Protein AF-A0A399YH85-F1 (afdb_monomer_lite)

Secondary structure (DSSP, 8-state):
------PPPP-------------B-HHHHHHHHHHHHH-HHHHHHHHTT-SS--TTS--HHHHHHHHHHHHHHTTSS-TT-TTHHHHHHHHHHHHHTTBS--HHHHHHHHHHHT--HHHHHHHHHHHHHHHTT-

Radius of gyration: 18.56 Å; chains: 1; bounding box: 54×52×32 Å

Structure (mmCIF, N/CA/C/O backbone):
data_AF-A0A399YH85-F1
#
_entry.id   AF-A0A399YH85-F1
#
loop_
_atom_site.group_PDB
_atom_site.id
_atom_site.type_symbol
_atom_site.label_atom_id
_atom_site.label_alt_id
_atom_site.label_comp_id
_atom_site.label_asym_id
_atom_site.label_entity_id
_atom_site.label_seq_id
_atom_site.pdbx_PDB_ins_code
_atom_site.Cartn_x
_atom_site.Cartn_y
_atom_site.Cartn_z
_atom_site.occupancy
_atom_site.B_iso_or_equiv
_atom_site.auth_seq_id
_atom_site.auth_comp_id
_atom_site.auth_asym_id
_atom_site.auth_atom_id
_atom_site.pdbx_PDB_model_num
ATOM 1 N N . MET A 1 1 ? -38.725 -38.797 -16.449 1.00 38.12 1 MET A N 1
ATOM 2 C CA . MET A 1 1 ? -37.432 -38.863 -17.155 1.00 38.12 1 MET A CA 1
ATOM 3 C C . MET A 1 1 ? -36.942 -37.430 -17.305 1.00 38.12 1 MET A C 1
ATOM 5 O O . MET A 1 1 ? -37.599 -36.655 -17.979 1.00 38.12 1 MET A O 1
ATOM 9 N N . THR A 1 2 ? -35.892 -37.110 -16.546 1.00 42.31 2 THR A N 1
ATOM 10 C CA . THR A 1 2 ? -35.018 -35.919 -16.577 1.00 42.31 2 THR A CA 1
ATOM 11 C C . THR A 1 2 ? -35.634 -34.532 -16.341 1.00 42.31 2 THR A C 1
ATOM 13 O O . THR A 1 2 ? -36.168 -33.879 -17.229 1.00 42.31 2 THR A O 1
ATOM 16 N N . VAL A 1 3 ? -35.460 -34.095 -15.092 1.00 42.84 3 VAL A N 1
ATOM 17 C CA . VAL A 1 3 ? -35.432 -32.710 -14.611 1.00 42.84 3 VAL A CA 1
ATOM 18 C C . VAL A 1 3 ? -34.418 -31.869 -15.399 1.00 42.84 3 VAL A C 1
ATOM 20 O O . VAL A 1 3 ? -33.305 -32.331 -15.640 1.00 42.84 3 VAL A O 1
ATOM 23 N N . ILE A 1 4 ? -34.780 -30.638 -15.772 1.00 51.91 4 ILE A N 1
ATOM 24 C CA . ILE A 1 4 ? -33.819 -29.631 -16.239 1.00 51.91 4 ILE A CA 1
ATOM 25 C C . ILE A 1 4 ? -33.890 -28.454 -15.275 1.00 51.91 4 ILE A C 1
ATOM 27 O O . ILE A 1 4 ? -34.893 -27.748 -15.181 1.00 51.91 4 ILE A O 1
ATOM 31 N N . ASP A 1 5 ? -32.805 -28.347 -14.527 1.00 41.41 5 ASP A N 1
ATOM 32 C CA . ASP A 1 5 ? -32.418 -27.280 -13.626 1.00 41.41 5 ASP A CA 1
ATOM 33 C C . ASP A 1 5 ? -32.323 -25.960 -14.411 1.00 41.41 5 ASP A C 1
ATOM 35 O O . ASP A 1 5 ? -31.541 -25.841 -15.357 1.00 41.41 5 ASP A O 1
ATOM 39 N N . ALA A 1 6 ? -33.166 -24.988 -14.066 1.00 41.09 6 ALA A N 1
ATOM 40 C CA . ALA A 1 6 ? -33.060 -23.619 -14.553 1.00 41.09 6 ALA A CA 1
ATOM 41 C C 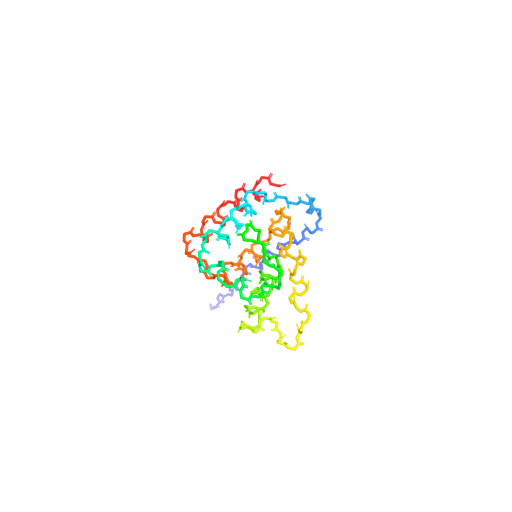. ALA A 1 6 ? -32.501 -22.765 -13.414 1.00 41.09 6 ALA A C 1
ATOM 43 O O . ALA A 1 6 ? -33.239 -22.204 -12.602 1.00 41.09 6 ALA A O 1
ATOM 44 N N . ALA A 1 7 ? -31.173 -22.714 -13.360 1.00 40.53 7 ALA A N 1
ATOM 45 C CA . ALA A 1 7 ? -30.408 -21.836 -12.494 1.00 40.53 7 ALA A CA 1
ATOM 46 C C . ALA A 1 7 ? -30.836 -20.363 -12.679 1.00 40.53 7 ALA A C 1
ATOM 48 O O . ALA A 1 7 ? -30.987 -19.903 -13.818 1.00 40.53 7 ALA A O 1
ATOM 49 N N . PRO A 1 8 ? -30.999 -19.584 -11.595 1.00 43.78 8 PRO A N 1
ATOM 50 C CA . PRO A 1 8 ? -31.271 -18.162 -11.709 1.00 43.78 8 PRO A CA 1
ATOM 51 C C . PRO A 1 8 ? -30.019 -17.428 -12.202 1.00 43.78 8 PRO A C 1
ATOM 53 O O . PRO A 1 8 ? -28.946 -17.497 -11.599 1.00 43.78 8 PRO A O 1
ATOM 56 N N . ALA A 1 9 ? -30.180 -16.711 -13.315 1.00 45.06 9 ALA A N 1
ATOM 57 C CA . ALA A 1 9 ? -29.194 -15.791 -13.854 1.00 45.06 9 ALA A CA 1
ATOM 58 C C . ALA A 1 9 ? -28.776 -14.779 -12.779 1.00 45.06 9 ALA A C 1
ATOM 60 O O . ALA A 1 9 ? -29.613 -14.128 -12.150 1.00 45.06 9 ALA A O 1
ATOM 61 N N . GLY A 1 10 ? -27.462 -14.679 -12.581 1.00 36.97 10 GLY A N 1
ATOM 62 C CA . GLY A 1 10 ? -26.841 -13.791 -11.617 1.00 36.97 10 GLY A CA 1
ATOM 63 C C . GLY A 1 10 ? -27.323 -12.357 -11.780 1.00 36.97 10 GLY A C 1
ATOM 64 O O . GLY A 1 10 ? -27.361 -11.794 -12.877 1.00 36.97 10 GLY A O 1
ATOM 65 N N . THR A 1 11 ? -27.662 -11.759 -10.647 1.00 39.84 11 THR A N 1
ATOM 66 C CA . THR A 1 11 ? -27.839 -10.324 -10.498 1.00 39.84 11 THR A CA 1
ATOM 67 C C . THR A 1 11 ? -26.579 -9.622 -10.991 1.00 39.84 11 THR A C 1
ATOM 69 O O . THR A 1 11 ? -25.558 -9.582 -10.304 1.00 39.84 11 THR A O 1
ATOM 72 N N . SER A 1 12 ? -26.649 -9.058 -12.194 1.00 35.66 12 SER A N 1
ATOM 73 C CA . SER A 1 12 ? -25.743 -7.998 -12.606 1.00 35.66 12 SER A CA 1
ATOM 74 C C . SER A 1 12 ? -26.016 -6.800 -11.706 1.00 35.66 12 SER A C 1
ATOM 76 O O . SER A 1 12 ? -26.918 -6.000 -11.961 1.00 35.66 12 SER A O 1
ATOM 78 N N . THR A 1 13 ? -25.259 -6.715 -10.611 1.00 44.03 13 THR A N 1
ATOM 79 C CA . THR A 1 13 ? -25.120 -5.501 -9.812 1.00 44.03 13 THR A CA 1
ATOM 80 C C . THR A 1 13 ? -24.633 -4.415 -10.753 1.00 44.03 13 THR A C 1
ATOM 82 O O . THR A 1 13 ? -23.467 -4.342 -11.138 1.00 44.03 13 THR A O 1
ATOM 85 N N . THR A 1 14 ? -25.597 -3.624 -11.199 1.00 48.81 14 THR A N 1
ATOM 86 C CA . THR A 1 14 ? -25.407 -2.508 -12.103 1.00 48.81 14 THR A CA 1
ATOM 87 C C . THR A 1 14 ? -24.496 -1.508 -11.410 1.00 48.81 14 THR A C 1
ATOM 89 O O . THR A 1 14 ? -24.803 -1.002 -10.330 1.00 48.81 14 THR A O 1
ATOM 92 N N . MET A 1 15 ? -23.351 -1.255 -12.039 1.00 44.19 15 MET A N 1
ATOM 93 C CA . MET A 1 15 ? -22.453 -0.159 -11.718 1.00 44.19 15 MET A CA 1
ATOM 94 C C . MET A 1 15 ? -23.215 1.167 -11.802 1.00 44.19 15 MET A C 1
ATOM 96 O O . MET A 1 15 ? -23.325 1.760 -12.873 1.00 44.19 15 MET A O 1
ATOM 100 N N . SER A 1 16 ? -23.680 1.681 -10.667 1.00 43.50 16 SER A N 1
ATOM 101 C CA . SER A 1 16 ? -23.972 3.106 -10.522 1.00 43.50 16 SER A CA 1
ATOM 102 C C . SER A 1 16 ? -22.677 3.825 -10.160 1.00 43.50 16 SER A C 1
ATOM 104 O O . SER A 1 16 ? -22.419 4.180 -9.014 1.00 43.50 16 SER A O 1
ATOM 106 N N . ALA A 1 17 ? -21.848 4.041 -11.185 1.00 53.94 17 ALA A N 1
ATOM 107 C CA . ALA A 1 17 ? -20.684 4.926 -11.189 1.00 53.94 17 ALA A CA 1
ATOM 108 C C . ALA A 1 17 ? -21.115 6.409 -11.191 1.00 53.94 17 ALA A C 1
ATOM 110 O O . ALA A 1 17 ? -20.671 7.219 -12.003 1.00 53.94 17 ALA A O 1
ATOM 111 N N . GLY A 1 18 ? -22.028 6.757 -10.286 1.00 41.28 18 GLY A N 1
ATOM 112 C CA . GLY A 1 18 ? -22.578 8.089 -10.120 1.00 41.28 18 GLY A CA 1
ATOM 113 C C . GLY A 1 18 ? -22.130 8.671 -8.791 1.00 41.28 18 GLY A C 1
ATOM 114 O O . GLY A 1 18 ? -22.834 8.530 -7.802 1.00 41.28 18 GLY A O 1
ATOM 115 N N . ARG A 1 19 ? -21.001 9.393 -8.811 1.00 49.84 19 ARG A N 1
ATOM 116 C CA . ARG A 1 19 ? -20.588 10.353 -7.770 1.00 49.84 19 ARG A CA 1
ATOM 117 C C . ARG A 1 19 ? -20.006 9.740 -6.474 1.00 49.84 19 ARG A C 1
ATOM 119 O O . ARG A 1 19 ? -20.515 10.005 -5.394 1.00 49.84 19 ARG A O 1
ATOM 126 N N . GLN A 1 20 ? -18.850 9.063 -6.565 1.00 48.28 20 GLN A N 1
ATOM 127 C CA . GLN A 1 20 ? -17.878 9.017 -5.452 1.00 48.28 20 GLN A CA 1
ATOM 128 C C . GLN A 1 20 ? -17.413 10.457 -5.180 1.00 48.28 20 GLN A C 1
ATOM 130 O O . GLN A 1 20 ? -16.423 10.931 -5.746 1.00 48.28 20 GLN A O 1
ATOM 135 N N . ALA A 1 21 ? -18.183 11.216 -4.407 1.00 46.09 21 ALA A N 1
ATOM 136 C CA . ALA A 1 21 ? -17.820 12.555 -3.980 1.00 46.09 21 ALA A CA 1
ATOM 137 C C . ALA A 1 21 ? -16.665 12.436 -2.980 1.00 46.09 21 ALA A C 1
ATOM 139 O O . ALA A 1 21 ? -16.884 12.402 -1.782 1.00 46.09 21 ALA A O 1
ATOM 140 N N . ALA A 1 22 ? -15.442 12.316 -3.505 1.00 60.47 22 ALA A N 1
ATOM 141 C CA . ALA A 1 22 ? -14.187 12.277 -2.764 1.00 60.47 22 ALA A CA 1
ATOM 142 C C . ALA A 1 22 ? -14.281 11.482 -1.451 1.00 60.47 22 ALA A C 1
ATOM 144 O O . ALA A 1 22 ? -14.082 12.060 -0.390 1.00 60.47 22 ALA A O 1
ATOM 145 N N . GLU A 1 23 ? -14.583 10.181 -1.517 1.00 69.19 23 GLU A N 1
ATOM 146 C CA . GLU A 1 23 ? -14.536 9.314 -0.334 1.00 69.19 23 GLU A CA 1
ATOM 147 C C . GLU A 1 23 ? -13.161 9.471 0.330 1.00 69.19 23 GLU A C 1
ATOM 149 O O . GLU A 1 23 ? -12.110 9.214 -0.285 1.00 69.19 23 GLU A O 1
ATOM 154 N N . VAL A 1 24 ? -13.182 10.015 1.552 1.00 88.62 24 VAL A N 1
ATOM 155 C CA . VAL A 1 24 ? -11.985 10.291 2.340 1.00 88.62 24 VAL A CA 1
ATOM 156 C C . VAL A 1 24 ? -11.882 9.262 3.457 1.00 88.62 24 VAL A C 1
ATOM 158 O O . VAL A 1 24 ? -12.796 9.108 4.258 1.00 88.62 24 VAL A O 1
ATOM 161 N N . TYR A 1 25 ? -10.723 8.623 3.543 1.00 93.62 25 TYR A N 1
ATOM 162 C CA . TYR A 1 25 ? -10.368 7.574 4.492 1.00 93.62 25 TYR A CA 1
ATOM 163 C C . TYR A 1 25 ? -9.178 8.021 5.358 1.00 93.62 25 TYR A C 1
ATOM 165 O O . TYR A 1 25 ? -8.057 7.510 5.210 1.00 93.62 25 TYR A O 1
ATOM 173 N N . PRO A 1 26 ? -9.337 9.073 6.184 1.00 94.50 26 PRO A N 1
ATOM 174 C CA . PRO A 1 26 ? -8.226 9.644 6.934 1.00 94.50 26 PRO A CA 1
ATOM 175 C C . PRO A 1 26 ? -7.639 8.660 7.954 1.00 94.50 26 PRO A C 1
ATOM 177 O O . PRO A 1 26 ? -6.422 8.674 8.158 1.00 94.50 26 PRO A O 1
ATOM 180 N N . ARG A 1 27 ? -8.453 7.792 8.577 1.00 96.38 27 ARG A N 1
ATOM 181 C CA . ARG A 1 27 ? -7.955 6.814 9.558 1.00 96.38 27 ARG A CA 1
ATOM 182 C C . ARG A 1 27 ? -7.229 5.670 8.868 1.00 96.38 27 ARG A C 1
ATOM 184 O O . ARG A 1 27 ? -6.137 5.316 9.313 1.00 96.38 27 ARG A O 1
ATOM 191 N N . THR A 1 28 ? -7.762 5.151 7.761 1.00 96.81 28 THR A N 1
ATOM 192 C CA . THR A 1 28 ? -7.072 4.126 6.962 1.00 96.81 28 THR A CA 1
ATOM 193 C C . THR A 1 28 ? -5.726 4.641 6.459 1.00 96.81 28 THR A C 1
ATOM 195 O O . THR A 1 28 ? -4.715 3.953 6.588 1.00 96.81 28 THR A O 1
ATOM 198 N N . ALA A 1 29 ? -5.670 5.873 5.946 1.00 95.62 29 ALA A N 1
ATOM 199 C CA . ALA A 1 29 ? -4.417 6.464 5.484 1.00 95.62 29 ALA A CA 1
ATOM 200 C C . ALA A 1 29 ? -3.406 6.689 6.611 1.00 95.62 29 ALA A C 1
ATOM 202 O O . ALA A 1 29 ? -2.217 6.425 6.422 1.00 95.62 29 ALA A O 1
ATOM 203 N N . ALA A 1 30 ? -3.850 7.163 7.778 1.00 96.19 30 ALA A N 1
ATOM 204 C CA . ALA A 1 30 ? -2.977 7.339 8.934 1.00 96.19 30 ALA A CA 1
ATOM 205 C C . ALA A 1 30 ? -2.369 6.002 9.384 1.00 96.19 30 ALA A C 1
ATOM 207 O O . ALA A 1 30 ? -1.151 5.923 9.550 1.00 96.19 30 ALA A O 1
ATOM 208 N N . LEU A 1 31 ? -3.189 4.952 9.488 1.00 97.25 31 LEU A N 1
ATOM 209 C CA . LEU A 1 31 ? -2.739 3.611 9.859 1.00 97.25 31 LEU A CA 1
ATOM 210 C C . LEU A 1 31 ? -1.774 3.024 8.819 1.00 97.25 31 LEU A C 1
ATOM 212 O O . LEU A 1 31 ? -0.712 2.523 9.180 1.00 97.25 31 LEU A O 1
ATOM 216 N N . LEU A 1 32 ? -2.088 3.142 7.525 1.00 96.56 32 LEU A N 1
ATOM 217 C CA . LEU A 1 32 ? -1.193 2.687 6.459 1.00 96.56 32 LEU A CA 1
ATOM 218 C C . LEU A 1 32 ? 0.170 3.389 6.545 1.00 96.56 32 LEU A C 1
ATOM 220 O O . LEU A 1 32 ? 1.216 2.749 6.460 1.00 96.56 32 LEU A O 1
ATOM 224 N N . ARG A 1 33 ? 0.185 4.709 6.760 1.00 95.50 33 ARG A N 1
ATOM 225 C CA . ARG A 1 33 ? 1.435 5.466 6.936 1.00 95.50 33 ARG A CA 1
ATOM 226 C C . ARG A 1 33 ? 2.208 5.031 8.175 1.00 95.50 33 ARG A C 1
ATOM 228 O O . ARG A 1 33 ? 3.433 4.967 8.109 1.00 95.50 33 ARG A O 1
ATOM 235 N N . GLU A 1 34 ? 1.515 4.791 9.284 1.00 95.75 34 GLU A N 1
ATOM 236 C CA . GLU A 1 34 ? 2.111 4.322 10.535 1.00 95.75 34 GLU A CA 1
ATOM 237 C C . GLU A 1 34 ? 2.830 2.990 10.317 1.00 95.75 34 GLU A C 1
ATOM 239 O O . GLU A 1 34 ? 4.025 2.906 10.593 1.00 95.75 34 GLU A O 1
ATOM 244 N N . ILE A 1 35 ? 2.149 2.004 9.724 1.00 96.44 35 ILE A N 1
ATOM 245 C CA . ILE A 1 35 ? 2.720 0.688 9.406 1.00 96.44 35 ILE A CA 1
ATOM 246 C C . ILE A 1 35 ? 3.970 0.845 8.530 1.00 96.44 35 ILE A C 1
ATOM 248 O O . ILE A 1 35 ? 5.048 0.376 8.894 1.00 96.44 35 ILE A O 1
ATOM 252 N N . LEU A 1 36 ? 3.871 1.593 7.423 1.00 95.25 36 LEU A N 1
ATOM 253 C CA . LEU A 1 36 ? 4.988 1.779 6.488 1.00 95.25 36 LEU A CA 1
ATOM 254 C C . LEU A 1 36 ? 6.197 2.515 7.095 1.00 95.25 36 LEU A C 1
ATOM 256 O O . LEU A 1 36 ? 7.305 2.419 6.556 1.00 95.25 36 LEU A O 1
ATOM 260 N N . LEU A 1 37 ? 6.005 3.284 8.170 1.00 93.50 37 LEU A N 1
ATOM 261 C CA . LEU A 1 37 ? 7.065 4.038 8.845 1.00 93.50 37 LEU A CA 1
ATOM 262 C C . LEU A 1 37 ? 7.667 3.301 10.047 1.00 93.50 37 LEU A C 1
ATOM 264 O O . LEU A 1 37 ? 8.885 3.381 10.237 1.00 93.50 37 LEU A O 1
ATOM 268 N N . GLN A 1 38 ? 6.835 2.654 10.863 1.00 93.19 38 GLN A N 1
ATOM 269 C CA . GLN A 1 38 ? 7.232 2.052 12.140 1.00 93.19 38 GLN A CA 1
ATOM 270 C C . GLN A 1 38 ? 7.705 0.607 11.979 1.00 93.19 38 GLN A C 1
ATOM 272 O O . GLN A 1 38 ? 8.626 0.189 12.680 1.00 93.19 38 GLN A O 1
ATOM 277 N N . ASP A 1 39 ? 7.146 -0.142 11.025 1.00 94.50 39 ASP A N 1
ATOM 278 C CA . ASP A 1 39 ? 7.642 -1.478 10.718 1.00 94.50 39 ASP A CA 1
ATOM 279 C C . ASP A 1 39 ? 8.973 -1.379 9.956 1.00 94.50 39 ASP A C 1
ATOM 281 O O . ASP A 1 39 ? 9.051 -0.884 8.826 1.00 94.50 39 ASP A O 1
ATOM 285 N N . LEU A 1 40 ? 10.053 -1.864 10.578 1.00 92.69 40 LEU A N 1
ATOM 286 C CA . LEU A 1 40 ? 11.394 -1.826 9.995 1.00 92.69 40 LEU A CA 1
ATOM 287 C C . LEU A 1 40 ? 11.495 -2.608 8.678 1.00 92.69 40 LEU A C 1
ATOM 289 O O . LEU A 1 40 ? 12.311 -2.235 7.831 1.00 92.69 40 LEU A O 1
ATOM 293 N N . ARG A 1 41 ? 10.697 -3.665 8.479 1.00 94.69 41 ARG A N 1
ATOM 294 C CA . ARG A 1 41 ? 10.677 -4.455 7.236 1.00 94.69 41 ARG A CA 1
ATOM 295 C C . ARG A 1 41 ? 10.100 -3.610 6.109 1.00 94.69 41 ARG A C 1
ATOM 297 O O . ARG A 1 41 ? 10.774 -3.408 5.094 1.00 94.69 41 ARG A O 1
ATOM 304 N N . CYS A 1 42 ? 8.932 -3.014 6.349 1.00 94.25 42 CYS A N 1
ATOM 305 C CA . CYS A 1 42 ? 8.290 -2.095 5.413 1.00 94.25 42 CYS A CA 1
ATOM 306 C C . CYS A 1 42 ? 9.203 -0.913 5.087 1.00 94.25 42 CYS A C 1
ATOM 308 O O . CYS A 1 42 ? 9.445 -0.593 3.919 1.00 94.25 42 CYS A O 1
ATOM 310 N N . ARG A 1 43 ? 9.785 -0.312 6.132 1.00 93.06 43 ARG A N 1
ATOM 311 C CA . ARG A 1 43 ? 10.704 0.816 6.015 1.00 93.06 43 ARG A CA 1
ATOM 312 C C . ARG A 1 43 ? 11.907 0.493 5.144 1.00 93.06 43 ARG A C 1
ATOM 314 O O . ARG A 1 43 ? 12.239 1.267 4.251 1.00 93.06 43 ARG A O 1
ATOM 321 N N . ARG A 1 44 ? 12.555 -0.651 5.371 1.00 92.81 44 ARG A N 1
ATOM 322 C CA . ARG A 1 44 ? 13.717 -1.083 4.580 1.00 92.81 44 ARG A CA 1
ATOM 323 C C . ARG A 1 44 ? 13.369 -1.288 3.107 1.00 92.81 44 ARG A C 1
ATOM 325 O O . ARG A 1 44 ? 14.206 -0.943 2.276 1.00 92.81 44 ARG A O 1
ATOM 332 N N . ARG A 1 45 ? 12.178 -1.805 2.777 1.00 94.50 45 ARG A N 1
ATOM 333 C CA . ARG A 1 45 ? 11.746 -2.016 1.382 1.00 94.50 45 ARG A CA 1
ATOM 334 C C . ARG A 1 45 ? 11.710 -0.706 0.603 1.00 94.50 45 ARG A C 1
ATOM 336 O O . ARG A 1 45 ? 12.456 -0.550 -0.359 1.00 94.50 45 ARG A O 1
ATOM 343 N N . TRP A 1 46 ? 10.921 0.275 1.043 1.00 94.12 46 TRP A N 1
ATOM 344 C CA . TRP A 1 46 ? 10.797 1.526 0.285 1.00 94.12 46 TRP A CA 1
ATOM 345 C C . TRP A 1 46 ? 12.051 2.405 0.367 1.00 94.12 46 TRP A C 1
ATOM 347 O O . TRP A 1 46 ? 12.321 3.170 -0.562 1.00 94.12 46 TRP A O 1
ATOM 357 N N . LEU A 1 47 ? 12.847 2.296 1.439 1.00 92.94 47 LEU A N 1
ATOM 358 C CA . LEU A 1 47 ? 14.073 3.082 1.599 1.00 92.94 47 LEU A CA 1
ATOM 359 C C . LEU A 1 47 ? 15.127 2.736 0.538 1.00 92.94 47 LEU A C 1
ATOM 361 O O . LEU A 1 47 ? 15.809 3.639 0.060 1.00 92.94 47 LEU A O 1
ATOM 365 N N . ARG A 1 48 ? 15.209 1.468 0.106 1.00 92.06 48 ARG A N 1
ATOM 366 C CA . ARG A 1 48 ? 16.114 1.015 -0.974 1.00 92.06 48 ARG A CA 1
ATOM 367 C C . ARG A 1 48 ? 15.865 1.722 -2.309 1.00 92.06 48 ARG A C 1
ATOM 369 O O . ARG A 1 48 ? 16.770 1.811 -3.131 1.00 92.06 48 ARG A O 1
ATOM 376 N N . HIS A 1 49 ? 14.659 2.247 -2.509 1.00 91.19 49 HIS A N 1
ATOM 377 C CA . HIS A 1 49 ? 14.238 2.914 -3.743 1.00 91.19 49 HIS A CA 1
ATOM 378 C C . HIS A 1 49 ? 14.064 4.434 -3.569 1.00 91.19 49 HIS A C 1
ATOM 380 O O . HIS A 1 49 ? 13.693 5.150 -4.503 1.00 91.19 49 HIS A O 1
ATOM 386 N N . ALA A 1 50 ? 14.341 4.961 -2.374 1.00 88.12 50 ALA A N 1
ATOM 387 C CA . ALA A 1 50 ? 14.226 6.378 -2.070 1.00 88.12 50 ALA A CA 1
ATOM 388 C C . ALA A 1 50 ? 15.483 7.141 -2.525 1.00 88.12 50 ALA A C 1
ATOM 390 O O . ALA A 1 50 ? 16.556 6.995 -1.954 1.00 88.12 50 ALA A O 1
ATOM 391 N N . ARG A 1 51 ? 15.347 8.031 -3.520 1.00 77.12 51 ARG A N 1
ATOM 392 C CA . ARG A 1 51 ? 16.462 8.886 -3.992 1.00 77.12 51 ARG A CA 1
ATOM 393 C C . ARG A 1 51 ? 16.775 10.085 -3.086 1.00 77.12 51 ARG A C 1
ATOM 395 O O . ARG A 1 51 ? 17.861 10.642 -3.170 1.00 77.12 51 ARG A O 1
ATOM 402 N N . ARG A 1 52 ? 15.808 10.531 -2.277 1.00 70.81 52 ARG A N 1
ATOM 403 C CA . ARG A 1 52 ? 15.954 11.623 -1.297 1.00 70.81 52 ARG A CA 1
ATOM 404 C C . ARG A 1 52 ? 15.376 11.152 0.030 1.00 70.81 52 ARG A C 1
ATOM 406 O O . ARG A 1 52 ? 14.186 10.844 0.101 1.00 70.81 52 ARG A O 1
ATOM 413 N N . THR A 1 53 ? 16.202 11.074 1.060 1.00 61.69 53 THR A N 1
ATOM 414 C CA . THR A 1 53 ? 15.821 10.537 2.367 1.00 61.69 53 THR A CA 1
ATOM 415 C C . THR A 1 53 ? 15.845 11.638 3.418 1.00 61.69 53 THR A C 1
ATOM 417 O O . THR A 1 53 ? 16.895 12.116 3.823 1.00 61.69 53 THR A O 1
ATOM 420 N N . GLY A 1 54 ? 14.658 12.033 3.881 1.00 63.78 54 GLY A N 1
ATOM 421 C CA . GLY A 1 54 ? 14.494 12.666 5.187 1.00 63.78 54 GLY A CA 1
ATOM 422 C C . GLY A 1 54 ? 14.108 11.582 6.187 1.00 63.78 54 GLY A C 1
ATOM 423 O O . GLY A 1 54 ? 13.130 10.873 5.963 1.00 63.78 54 GLY A O 1
ATOM 424 N N . ALA A 1 55 ? 14.851 11.432 7.285 1.00 58.25 55 ALA A N 1
ATOM 425 C CA . ALA A 1 55 ? 14.709 10.305 8.219 1.00 58.25 55 ALA A CA 1
ATOM 426 C C . ALA A 1 55 ? 13.320 10.168 8.888 1.00 58.25 55 ALA A C 1
ATOM 428 O O . ALA A 1 55 ? 13.045 9.143 9.511 1.00 58.25 55 ALA A O 1
ATOM 429 N N . ARG A 1 56 ? 12.451 11.179 8.759 1.00 66.56 56 ARG A N 1
ATOM 430 C CA . ARG A 1 56 ? 11.115 11.253 9.375 1.00 66.56 56 ARG A CA 1
ATOM 431 C C . ARG A 1 56 ? 9.944 11.287 8.390 1.00 66.56 56 ARG A C 1
ATOM 433 O O . ARG A 1 56 ? 8.806 11.364 8.836 1.00 66.56 56 ARG A O 1
ATOM 440 N N . GLN A 1 57 ? 10.185 11.253 7.079 1.00 79.19 57 GLN A N 1
ATOM 441 C CA . GLN A 1 57 ? 9.112 11.372 6.088 1.00 79.19 57 GLN A CA 1
ATOM 442 C C . GLN A 1 57 ? 9.045 10.152 5.173 1.00 79.19 57 GLN A C 1
ATOM 444 O O . GLN A 1 57 ? 10.059 9.672 4.669 1.00 79.19 57 GLN A O 1
ATOM 449 N N . LEU A 1 58 ? 7.822 9.675 4.942 1.00 86.56 58 LEU A N 1
ATOM 450 C CA . LEU A 1 58 ? 7.545 8.570 4.034 1.00 86.56 58 LEU A CA 1
ATOM 451 C C . LEU A 1 58 ? 7.878 8.986 2.594 1.00 86.56 58 LEU A C 1
ATOM 453 O O . LEU A 1 58 ? 7.293 9.934 2.062 1.00 86.56 58 LEU A O 1
ATOM 457 N N . ASN A 1 59 ? 8.809 8.279 1.949 1.00 90.69 59 ASN A N 1
ATOM 458 C CA . ASN A 1 59 ? 9.169 8.564 0.564 1.00 90.69 59 ASN A CA 1
ATOM 459 C C . ASN A 1 59 ? 8.182 7.879 -0.394 1.00 90.69 59 ASN A C 1
ATOM 461 O O . ASN A 1 59 ? 8.338 6.709 -0.737 1.00 90.69 59 ASN A O 1
ATOM 465 N N . GLN A 1 60 ? 7.188 8.633 -0.873 1.00 91.69 60 GLN A N 1
ATOM 466 C CA . GLN A 1 60 ? 6.158 8.119 -1.785 1.00 91.69 60 GLN A CA 1
ATOM 467 C C . GLN A 1 60 ? 6.716 7.551 -3.099 1.00 91.69 60 GLN A C 1
ATOM 469 O O . GLN A 1 60 ? 6.098 6.668 -3.682 1.00 91.69 60 GLN A O 1
ATOM 474 N N . ALA A 1 61 ? 7.864 8.041 -3.584 1.00 91.62 61 ALA A N 1
ATOM 475 C CA . ALA A 1 61 ? 8.481 7.495 -4.793 1.00 91.62 61 ALA A CA 1
ATOM 476 C C . ALA A 1 61 ? 9.077 6.104 -4.538 1.00 91.62 61 ALA A C 1
ATOM 478 O O . ALA A 1 61 ? 8.926 5.224 -5.377 1.00 91.62 61 ALA A O 1
ATOM 479 N N . GLY A 1 62 ? 9.693 5.899 -3.370 1.00 93.88 62 GLY A N 1
ATOM 480 C CA . GLY A 1 62 ? 10.165 4.583 -2.942 1.00 93.88 62 GLY A CA 1
ATOM 481 C C . GLY A 1 62 ? 9.010 3.606 -2.727 1.00 93.88 62 GLY A C 1
ATOM 482 O O . GLY A 1 62 ? 9.073 2.479 -3.198 1.00 93.88 62 GLY A O 1
ATOM 483 N N . VAL A 1 63 ? 7.918 4.058 -2.099 1.00 95.06 63 VAL A N 1
ATOM 484 C CA . VAL A 1 63 ? 6.703 3.244 -1.922 1.00 95.06 63 VAL A CA 1
ATOM 485 C C . VAL A 1 63 ? 6.110 2.844 -3.274 1.00 95.06 63 VAL A C 1
ATOM 487 O O . VAL A 1 63 ? 5.879 1.666 -3.511 1.00 95.06 63 VAL A O 1
ATOM 490 N N . ALA A 1 64 ? 5.928 3.798 -4.191 1.00 95.50 64 ALA A N 1
ATOM 491 C CA . ALA A 1 64 ? 5.405 3.522 -5.529 1.00 95.50 64 ALA A CA 1
ATOM 492 C C . ALA A 1 64 ? 6.293 2.560 -6.334 1.00 95.50 64 ALA A C 1
ATOM 494 O O . ALA A 1 64 ? 5.786 1.816 -7.169 1.00 95.50 64 ALA A O 1
ATOM 495 N N . TRP A 1 65 ? 7.606 2.567 -6.089 1.00 95.75 65 TRP A N 1
ATOM 496 C CA . TRP A 1 65 ? 8.522 1.606 -6.694 1.00 95.75 65 TRP A CA 1
ATOM 497 C C . TRP A 1 65 ? 8.297 0.189 -6.165 1.00 95.75 65 TRP A C 1
ATOM 499 O O . TRP A 1 65 ? 8.226 -0.737 -6.961 1.00 95.75 65 TRP A O 1
ATOM 509 N N . VAL A 1 66 ? 8.125 0.023 -4.849 1.00 96.75 66 VAL A N 1
ATOM 510 C CA . VAL A 1 66 ? 7.812 -1.283 -4.240 1.00 96.75 66 VAL A CA 1
ATOM 511 C C . VAL A 1 66 ? 6.504 -1.845 -4.805 1.00 96.75 66 VAL A C 1
ATOM 513 O O . VAL A 1 66 ? 6.470 -2.998 -5.211 1.00 96.75 66 VAL A O 1
ATOM 516 N N . LEU A 1 67 ? 5.466 -1.011 -4.947 1.00 96.56 67 LEU A N 1
ATOM 517 C CA . LEU A 1 67 ? 4.213 -1.443 -5.580 1.00 96.56 67 LEU A CA 1
ATOM 518 C C . LEU A 1 67 ? 4.398 -1.852 -7.053 1.00 96.56 67 LEU A C 1
ATOM 520 O O . LEU A 1 67 ? 3.702 -2.735 -7.538 1.00 96.56 67 LEU A O 1
ATOM 524 N N . ALA A 1 68 ? 5.300 -1.190 -7.787 1.00 95.62 68 ALA A N 1
ATOM 525 C CA . ALA A 1 68 ? 5.580 -1.547 -9.176 1.00 95.62 68 ALA A CA 1
ATOM 526 C C . ALA A 1 68 ? 6.298 -2.895 -9.280 1.00 95.62 68 ALA A C 1
ATOM 528 O O . ALA A 1 68 ? 5.958 -3.671 -10.165 1.00 95.62 68 ALA A O 1
ATOM 529 N N . LEU A 1 69 ? 7.249 -3.164 -8.376 1.00 95.06 69 LEU A N 1
ATOM 530 C CA . LEU A 1 69 ? 7.932 -4.456 -8.296 1.00 95.06 69 LEU A CA 1
ATOM 531 C C . LEU A 1 69 ? 6.931 -5.590 -8.064 1.00 95.06 69 LEU A C 1
ATOM 533 O O . LEU A 1 69 ? 6.978 -6.567 -8.795 1.00 95.06 69 LEU A O 1
ATOM 537 N N . GLU A 1 70 ? 5.986 -5.416 -7.137 1.00 95.75 70 GLU A N 1
ATOM 538 C CA . GLU A 1 70 ? 4.950 -6.423 -6.865 1.00 95.75 70 GLU A CA 1
ATOM 539 C C . GLU A 1 70 ? 4.068 -6.705 -8.091 1.00 95.75 70 GLU A C 1
ATOM 541 O O . GLU A 1 70 ? 3.820 -7.852 -8.449 1.00 95.75 70 GLU A O 1
ATOM 546 N N . LEU A 1 71 ? 3.617 -5.653 -8.785 1.00 94.19 71 LEU A N 1
ATOM 547 C CA . LEU A 1 71 ? 2.792 -5.815 -9.988 1.00 94.19 71 LEU A CA 1
ATOM 548 C C . LEU A 1 71 ? 3.546 -6.482 -11.144 1.00 94.19 71 LEU A C 1
ATOM 550 O O . LEU A 1 71 ? 2.917 -7.129 -11.982 1.00 94.19 71 LEU A O 1
ATOM 554 N N . TRP A 1 72 ? 4.863 -6.291 -11.221 1.00 94.19 72 TRP A N 1
ATOM 555 C CA . TRP A 1 72 ? 5.704 -6.985 -12.191 1.00 94.19 72 TRP A CA 1
ATOM 556 C C . TRP A 1 72 ? 5.908 -8.450 -11.811 1.00 94.19 72 TRP A C 1
ATOM 558 O O . TRP A 1 72 ? 5.721 -9.310 -12.666 1.00 94.19 72 TRP A O 1
ATOM 568 N N . ASP A 1 73 ? 6.211 -8.732 -10.544 1.00 94.00 73 ASP A N 1
ATOM 569 C CA . ASP A 1 73 ? 6.461 -10.089 -10.043 1.00 94.00 73 ASP A CA 1
ATOM 570 C C . ASP A 1 73 ? 5.236 -11.002 -10.220 1.00 94.00 73 ASP A C 1
ATOM 572 O O . ASP A 1 73 ? 5.343 -12.148 -10.649 1.00 94.00 73 ASP A O 1
ATOM 576 N N . ARG A 1 74 ? 4.032 -10.451 -10.023 1.00 92.81 74 ARG A N 1
ATOM 577 C CA . ARG A 1 74 ? 2.757 -11.149 -10.271 1.00 92.81 74 ARG A CA 1
ATOM 578 C C . ARG A 1 74 ? 2.394 -11.319 -11.743 1.00 92.81 74 ARG A C 1
ATOM 580 O O . ARG A 1 74 ? 1.412 -11.988 -12.056 1.00 92.81 74 ARG A O 1
ATOM 587 N N . GLY A 1 75 ? 3.100 -10.646 -12.650 1.00 91.69 75 GLY A N 1
ATOM 588 C CA . GLY A 1 75 ? 2.738 -10.574 -14.066 1.00 91.69 75 GLY A CA 1
ATOM 589 C C . GLY A 1 75 ? 1.467 -9.763 -14.361 1.00 91.69 75 GLY A C 1
ATOM 590 O O . GLY A 1 75 ? 1.008 -9.752 -15.503 1.00 91.69 75 GLY A O 1
ATOM 591 N N . GLU A 1 76 ? 0.903 -9.049 -13.377 1.00 90.62 76 GLU A N 1
ATOM 592 C CA . GLU A 1 76 ? -0.255 -8.165 -13.582 1.00 90.62 76 GLU A CA 1
ATOM 593 C C . GLU A 1 76 ? 0.083 -6.993 -14.511 1.00 90.62 76 GLU A C 1
ATOM 595 O O . GLU A 1 76 ? -0.778 -6.478 -15.226 1.00 90.62 76 GLU A O 1
ATOM 600 N N . MET A 1 77 ? 1.344 -6.559 -14.512 1.00 91.56 77 MET A N 1
ATOM 601 C CA . MET A 1 77 ? 1.872 -5.569 -15.442 1.00 91.56 77 MET A CA 1
ATOM 602 C C . MET A 1 77 ? 3.173 -6.080 -16.066 1.00 91.56 77 MET A C 1
ATOM 604 O O . MET A 1 77 ? 3.984 -6.687 -15.375 1.00 91.56 77 MET A O 1
ATOM 608 N N . PRO A 1 78 ? 3.445 -5.783 -17.348 1.00 87.12 78 PRO A N 1
ATOM 609 C CA . PRO A 1 78 ? 4.709 -6.169 -17.957 1.00 87.12 78 PRO A CA 1
ATOM 610 C C . PRO A 1 78 ? 5.860 -5.280 -17.459 1.00 87.12 78 PRO A C 1
ATOM 612 O O . PRO A 1 78 ? 5.721 -4.054 -17.374 1.00 87.12 78 PRO A O 1
ATOM 615 N N . GLU A 1 79 ? 7.032 -5.876 -17.228 1.00 87.38 79 GLU A N 1
ATOM 616 C CA . GLU A 1 79 ? 8.272 -5.163 -16.865 1.00 87.38 79 GLU A CA 1
ATOM 617 C C . GLU A 1 79 ? 8.702 -4.127 -17.918 1.00 87.38 79 GLU A C 1
ATOM 619 O O . GLU A 1 79 ? 9.331 -3.110 -17.609 1.00 87.38 79 GLU A O 1
ATOM 624 N N . SER A 1 80 ? 8.305 -4.330 -19.181 1.00 88.44 80 SER A N 1
ATOM 625 C CA . SER A 1 80 ? 8.526 -3.364 -20.264 1.00 88.44 80 SER A CA 1
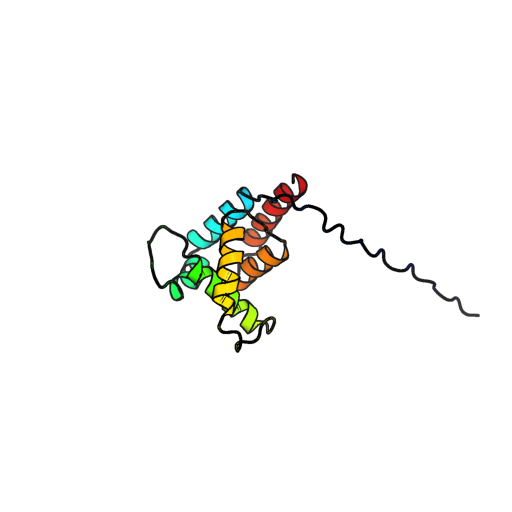ATOM 626 C C . SER A 1 80 ? 7.864 -2.006 -19.988 1.00 88.44 80 SER A C 1
ATOM 628 O O . SER A 1 80 ? 8.307 -0.978 -20.512 1.00 88.44 80 SER A O 1
ATOM 630 N N . ARG A 1 81 ? 6.859 -1.952 -19.101 1.00 89.06 81 ARG A N 1
ATOM 631 C CA . ARG A 1 81 ? 6.188 -0.724 -18.662 1.00 89.06 81 ARG A CA 1
ATOM 632 C C . ARG A 1 81 ? 7.028 0.048 -17.638 1.00 89.06 81 ARG A C 1
ATOM 634 O O . ARG A 1 81 ? 6.607 0.295 -16.509 1.00 89.06 81 ARG A O 1
ATOM 641 N N . ARG A 1 82 ? 8.187 0.550 -18.065 1.00 85.81 82 ARG A N 1
ATOM 642 C CA . ARG A 1 82 ? 9.139 1.304 -17.220 1.00 85.81 82 ARG A CA 1
ATOM 643 C C . ARG A 1 82 ? 8.555 2.561 -16.555 1.00 85.81 82 ARG A C 1
ATOM 645 O O . ARG A 1 82 ? 9.086 3.033 -15.556 1.00 85.81 82 ARG A O 1
ATOM 652 N N . ALA A 1 83 ? 7.458 3.110 -17.083 1.00 87.56 83 ALA A N 1
ATOM 653 C CA . ALA A 1 83 ? 6.764 4.268 -16.511 1.00 87.56 83 ALA A CA 1
ATOM 654 C C . ALA A 1 83 ? 5.822 3.926 -15.334 1.00 87.56 83 ALA A C 1
ATOM 656 O O . ALA A 1 83 ? 5.289 4.843 -14.699 1.00 87.56 83 ALA A O 1
ATOM 657 N N . LEU A 1 84 ? 5.620 2.638 -15.021 1.00 87.88 84 LEU A N 1
ATOM 658 C CA . LEU A 1 84 ? 4.680 2.173 -13.996 1.00 87.88 84 LEU A CA 1
ATOM 659 C C . LEU A 1 84 ? 4.903 2.814 -12.608 1.00 87.88 84 LEU A C 1
ATOM 661 O O . LEU A 1 84 ? 3.923 3.317 -12.046 1.00 87.88 84 LEU A O 1
ATOM 665 N N . PRO A 1 85 ? 6.142 2.944 -12.082 1.00 88.56 85 PRO A N 1
ATOM 666 C CA . PRO A 1 85 ? 6.372 3.605 -10.793 1.00 88.56 85 PRO A CA 1
ATOM 667 C C . PRO A 1 85 ? 5.869 5.053 -10.761 1.00 88.56 85 PRO A C 1
ATOM 669 O O . PRO A 1 85 ? 5.356 5.528 -9.747 1.00 88.56 85 PRO A O 1
ATOM 672 N N . ARG A 1 86 ? 5.964 5.780 -11.886 1.00 86.44 86 ARG A N 1
ATOM 673 C CA . ARG A 1 86 ? 5.466 7.159 -11.966 1.00 86.44 86 ARG A CA 1
ATOM 674 C C . ARG A 1 86 ? 3.942 7.215 -11.966 1.00 86.44 86 ARG A C 1
ATOM 676 O O . ARG A 1 86 ? 3.400 8.097 -11.305 1.00 86.44 86 ARG A O 1
ATOM 683 N N . SER A 1 87 ? 3.262 6.292 -12.649 1.00 87.19 87 SER A N 1
ATOM 684 C CA . SER A 1 87 ? 1.796 6.208 -12.581 1.00 87.19 87 SER A CA 1
ATOM 685 C C . SER A 1 87 ? 1.301 5.790 -11.196 1.00 87.19 87 SER A C 1
ATOM 687 O O . SER A 1 87 ? 0.328 6.353 -10.699 1.00 87.19 87 SER A O 1
ATOM 689 N N . LEU A 1 88 ? 2.008 4.872 -10.527 1.00 92.94 88 LEU A N 1
ATOM 690 C CA . LEU A 1 88 ? 1.663 4.456 -9.170 1.00 92.94 88 LEU A CA 1
ATOM 691 C C . LEU A 1 88 ? 1.907 5.563 -8.154 1.00 92.94 88 LEU A C 1
ATOM 693 O O . LEU A 1 88 ? 1.164 5.641 -7.190 1.00 92.94 88 LEU A O 1
ATOM 697 N N . LYS A 1 89 ? 2.854 6.478 -8.387 1.00 91.50 89 LYS A N 1
ATOM 698 C CA . LYS A 1 89 ? 3.086 7.613 -7.484 1.00 91.50 89 LYS A CA 1
ATOM 699 C C . LYS A 1 89 ? 1.824 8.444 -7.226 1.00 91.50 89 LYS A C 1
ATOM 701 O O . LYS A 1 89 ? 1.616 8.852 -6.087 1.00 91.50 89 LYS A O 1
ATOM 706 N N . ASP A 1 90 ? 0.991 8.697 -8.240 1.00 89.88 90 ASP A N 1
ATOM 707 C CA . ASP A 1 90 ? -0.267 9.436 -8.037 1.00 89.88 90 ASP A CA 1
ATOM 708 C C . ASP A 1 90 ? -1.250 8.627 -7.181 1.00 89.88 90 ASP A C 1
ATOM 710 O O . ASP A 1 90 ? -1.760 9.129 -6.181 1.00 89.88 90 ASP A O 1
ATOM 714 N N . ARG A 1 91 ? -1.426 7.339 -7.499 1.00 91.44 91 ARG A N 1
ATOM 715 C CA . ARG A 1 91 ? -2.255 6.410 -6.714 1.00 91.44 91 ARG A CA 1
ATOM 716 C C . ARG A 1 91 ? -1.781 6.309 -5.260 1.00 91.44 91 ARG A C 1
ATOM 718 O O . ARG A 1 91 ? -2.577 6.478 -4.344 1.00 91.44 91 ARG A O 1
ATOM 725 N N . THR A 1 92 ? -0.484 6.105 -5.047 1.00 93.50 92 THR A N 1
ATOM 726 C CA . THR A 1 92 ? 0.168 6.075 -3.734 1.00 93.50 92 THR A CA 1
ATOM 727 C C . THR A 1 92 ? -0.051 7.384 -2.985 1.00 93.50 92 THR A C 1
ATOM 729 O O . THR A 1 92 ? -0.394 7.358 -1.808 1.00 93.50 92 THR A O 1
ATOM 732 N N . SER A 1 93 ? 0.105 8.532 -3.649 1.00 92.31 93 SER A N 1
ATOM 733 C CA . SER A 1 93 ? -0.154 9.836 -3.034 1.00 92.31 93 SER A CA 1
ATOM 734 C C . SER A 1 93 ? -1.602 9.953 -2.565 1.00 92.31 93 SER A C 1
ATOM 736 O O . SER A 1 93 ? -1.837 10.355 -1.429 1.00 92.31 93 SER A O 1
ATOM 738 N N . ARG A 1 94 ? -2.578 9.575 -3.397 1.00 91.38 94 ARG A N 1
ATOM 739 C CA . ARG A 1 94 ? -3.995 9.621 -3.015 1.00 91.38 94 ARG A CA 1
ATOM 740 C C . ARG A 1 94 ? -4.273 8.703 -1.830 1.00 91.38 94 ARG A C 1
ATOM 742 O O . ARG A 1 94 ? -4.761 9.195 -0.817 1.00 91.38 94 ARG A O 1
ATOM 749 N N . ALA A 1 95 ? -3.846 7.444 -1.897 1.00 92.88 95 ALA A N 1
ATOM 750 C CA . ALA A 1 95 ? -4.070 6.482 -0.825 1.00 92.88 95 ALA A CA 1
ATOM 751 C C . ALA A 1 95 ? -3.454 6.934 0.509 1.00 92.88 95 ALA A C 1
ATOM 753 O O . ALA A 1 95 ? -4.121 6.952 1.538 1.00 92.88 95 ALA A O 1
ATOM 754 N N . LEU A 1 96 ? -2.207 7.411 0.494 1.00 93.00 96 LEU A N 1
ATOM 755 C CA . LEU A 1 96 ? -1.527 7.897 1.700 1.00 93.00 96 LEU A CA 1
ATOM 756 C C . LEU A 1 96 ? -2.066 9.237 2.222 1.00 93.00 96 LEU A C 1
ATOM 758 O O . LEU A 1 96 ? -1.692 9.649 3.318 1.00 93.00 96 LEU A O 1
ATOM 762 N N . ASN A 1 97 ? -2.901 9.929 1.450 1.00 92.06 97 ASN A N 1
ATOM 763 C CA . ASN A 1 97 ? -3.625 11.127 1.874 1.00 92.06 97 ASN A CA 1
ATOM 764 C C . ASN A 1 97 ? -5.112 10.838 2.146 1.00 92.06 97 ASN A C 1
ATOM 766 O O . ASN A 1 97 ? -5.893 11.775 2.300 1.00 92.06 97 ASN A O 1
ATOM 770 N N . GLY A 1 98 ? -5.512 9.563 2.180 1.00 90.88 98 GLY A N 1
ATOM 771 C CA . GLY A 1 98 ? -6.885 9.165 2.474 1.00 90.88 98 GLY A CA 1
ATOM 772 C C . GLY A 1 98 ? -7.846 9.375 1.322 1.00 90.88 98 GLY A C 1
ATOM 773 O O . GLY A 1 98 ? -9.028 9.472 1.567 1.00 90.88 98 GLY A O 1
ATOM 774 N N . ARG A 1 99 ? -7.396 9.488 0.075 1.00 90.50 99 ARG A N 1
ATOM 775 C CA . ARG A 1 99 ? -8.278 9.706 -1.080 1.00 90.50 99 ARG A CA 1
ATOM 776 C C . ARG A 1 99 ? -8.325 8.463 -1.955 1.00 90.50 99 ARG A C 1
ATOM 778 O O . ARG A 1 99 ? -7.269 7.929 -2.287 1.00 90.50 99 ARG A O 1
ATOM 785 N N . LEU A 1 100 ? -9.525 8.082 -2.400 1.00 85.06 100 LEU A N 1
ATOM 786 C CA . LEU A 1 100 ? -9.746 6.987 -3.358 1.00 85.06 100 LEU A CA 1
ATOM 787 C C . LEU A 1 100 ? -9.047 5.681 -2.939 1.00 85.06 100 LEU A C 1
ATOM 789 O O . LEU A 1 100 ? -8.297 5.087 -3.717 1.00 85.06 100 LEU A O 1
ATOM 793 N N . ILE A 1 101 ? -9.250 5.263 -1.687 1.00 89.94 101 ILE A N 1
ATOM 794 C CA . ILE A 1 101 ? -8.740 3.984 -1.194 1.00 89.94 101 ILE A CA 1
ATOM 795 C C . ILE A 1 101 ? -9.766 2.903 -1.525 1.00 89.94 101 ILE A C 1
ATOM 797 O O . ILE A 1 101 ? -10.794 2.800 -0.867 1.00 89.94 101 ILE A O 1
ATOM 801 N N . SER A 1 102 ? -9.478 2.091 -2.540 1.00 90.94 102 SER A N 1
ATOM 802 C CA . SER A 1 102 ? -10.242 0.874 -2.831 1.00 90.94 102 SER A CA 1
ATOM 803 C C . SER A 1 102 ? -9.684 -0.331 -2.072 1.00 90.94 102 SER A C 1
ATOM 805 O O . SER A 1 102 ? -8.496 -0.354 -1.737 1.00 90.94 102 SER A O 1
ATOM 807 N N . ALA A 1 103 ? -10.493 -1.385 -1.918 1.00 92.00 103 ALA A N 1
ATOM 808 C CA . ALA A 1 103 ? -10.024 -2.684 -1.428 1.00 92.00 103 ALA A CA 1
ATOM 809 C C . ALA A 1 103 ? -8.807 -3.187 -2.224 1.00 92.00 103 ALA A C 1
ATOM 811 O O . ALA A 1 103 ? -7.780 -3.495 -1.635 1.00 92.00 103 ALA A O 1
ATOM 812 N N . SER A 1 104 ? -8.861 -3.135 -3.561 1.00 91.88 104 SER A N 1
ATOM 813 C CA . SER A 1 104 ? -7.736 -3.518 -4.432 1.00 91.88 104 SER A CA 1
ATOM 814 C C . SER A 1 104 ? -6.467 -2.690 -4.207 1.00 91.88 104 SER A C 1
ATOM 816 O O . SER A 1 104 ? -5.357 -3.194 -4.357 1.00 91.88 104 SER A O 1
ATOM 818 N N . THR A 1 105 ? -6.610 -1.417 -3.825 1.00 93.56 105 THR A N 1
ATOM 819 C CA . THR A 1 105 ? -5.463 -0.582 -3.461 1.00 93.56 105 THR A CA 1
ATOM 820 C C . THR A 1 105 ? -4.853 -1.073 -2.153 1.00 93.56 105 THR A C 1
ATOM 822 O O . THR A 1 105 ? -3.635 -1.190 -2.083 1.00 93.56 105 THR A O 1
ATOM 825 N N . LEU A 1 106 ? -5.669 -1.395 -1.142 1.00 95.12 106 LEU A N 1
ATOM 826 C CA . LEU A 1 106 ? -5.188 -1.960 0.123 1.00 95.12 106 LEU A CA 1
ATOM 827 C C . LEU A 1 106 ? -4.523 -3.321 -0.071 1.00 95.12 106 LEU A C 1
ATOM 829 O O . LEU A 1 106 ? -3.438 -3.520 0.465 1.00 95.12 106 LEU A O 1
ATOM 833 N N . THR A 1 107 ? -5.119 -4.204 -0.877 1.00 95.69 107 THR A N 1
ATOM 834 C CA . THR A 1 107 ? -4.543 -5.504 -1.253 1.00 95.69 107 THR A CA 1
ATOM 835 C C . THR A 1 107 ? -3.138 -5.318 -1.812 1.00 95.69 107 THR A C 1
ATOM 837 O O . THR A 1 107 ? -2.187 -5.848 -1.255 1.00 95.69 107 THR A O 1
ATOM 840 N N . LEU A 1 108 ? -2.973 -4.420 -2.790 1.00 95.50 108 LEU A N 1
ATOM 841 C CA . LEU A 1 108 ? -1.666 -4.120 -3.373 1.00 95.50 108 LEU A CA 1
ATOM 842 C C . LEU A 1 108 ? -0.630 -3.637 -2.337 1.00 95.50 108 LEU A C 1
ATOM 844 O O . LEU A 1 108 ? 0.549 -3.957 -2.460 1.00 95.50 108 LEU A O 1
ATOM 848 N N . PHE A 1 109 ? -1.031 -2.862 -1.323 1.00 96.88 109 PHE A N 1
ATOM 849 C CA . PHE A 1 109 ? -0.118 -2.463 -0.244 1.00 96.88 109 PHE A CA 1
ATOM 850 C C . PHE A 1 109 ? 0.234 -3.624 0.685 1.00 96.88 109 PHE A C 1
ATOM 852 O O . PHE A 1 109 ? 1.400 -3.765 1.044 1.00 96.88 109 PHE A O 1
ATOM 859 N N . VAL A 1 110 ? -0.762 -4.411 1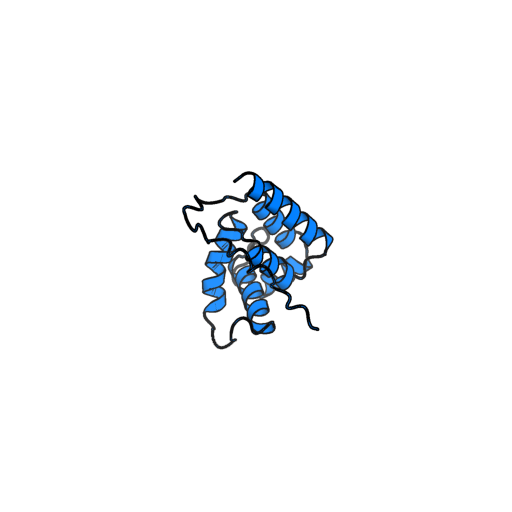.088 1.00 97.25 110 VAL A N 1
ATOM 860 C CA . VAL A 1 110 ? -0.597 -5.587 1.951 1.00 97.25 110 VAL A CA 1
ATOM 861 C C . VAL A 1 110 ? 0.404 -6.551 1.336 1.00 97.25 110 VAL A C 1
ATOM 863 O O . VAL A 1 110 ? 1.373 -6.937 1.978 1.00 97.25 110 VAL A O 1
ATOM 866 N N . ASP A 1 111 ? 0.193 -6.836 0.063 1.00 96.25 111 ASP A N 1
ATOM 867 C CA . ASP A 1 111 ? 0.987 -7.728 -0.752 1.00 96.25 111 ASP A CA 1
ATOM 868 C C . ASP A 1 111 ? 2.426 -7.241 -0.928 1.00 96.25 111 ASP A C 1
ATOM 870 O O . ASP A 1 111 ? 3.373 -7.881 -0.478 1.00 96.25 111 ASP A O 1
ATOM 874 N N . ALA A 1 112 ? 2.598 -6.043 -1.491 1.00 96.69 112 ALA A N 1
ATOM 875 C CA . ALA A 1 112 ? 3.919 -5.515 -1.822 1.00 96.69 112 ALA A CA 1
ATOM 876 C C . ALA A 1 112 ? 4.813 -5.304 -0.583 1.00 96.69 112 ALA A C 1
ATOM 878 O O . ALA A 1 112 ? 6.049 -5.304 -0.664 1.00 96.69 112 ALA A O 1
ATOM 879 N N . PHE A 1 113 ? 4.200 -5.084 0.582 1.00 97.12 113 PHE A N 1
ATOM 880 C CA . PHE A 1 113 ? 4.911 -4.917 1.847 1.00 97.12 113 PHE A CA 1
ATOM 881 C C . PHE A 1 113 ? 4.913 -6.161 2.735 1.00 97.12 113 PHE A C 1
ATOM 883 O O . PHE A 1 113 ? 5.586 -6.117 3.764 1.00 97.12 113 PHE A O 1
ATOM 890 N N . GLU A 1 114 ? 4.251 -7.246 2.320 1.00 95.69 114 GLU A N 1
ATOM 891 C CA . GLU A 1 114 ? 4.063 -8.472 3.106 1.00 95.69 114 GLU A CA 1
ATOM 892 C C . GLU A 1 114 ? 3.616 -8.155 4.540 1.00 95.69 114 GLU A C 1
ATOM 894 O O . GLU A 1 114 ? 4.266 -8.533 5.521 1.00 95.69 114 GLU A O 1
ATOM 899 N N . LEU A 1 115 ? 2.540 -7.374 4.657 1.00 96.56 115 LEU A N 1
ATOM 900 C CA . LEU A 1 115 ? 1.971 -7.032 5.959 1.00 96.56 115 LEU A CA 1
ATOM 901 C C . LEU A 1 115 ? 1.518 -8.304 6.683 1.00 96.56 115 LEU A C 1
ATOM 903 O O . LEU A 1 115 ? 1.019 -9.232 6.052 1.00 96.56 115 LEU A O 1
ATOM 907 N N . SER A 1 116 ? 1.677 -8.343 8.010 1.00 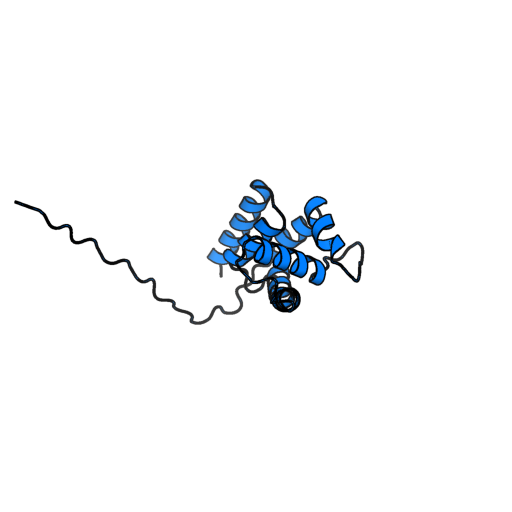96.06 116 SER A N 1
ATOM 908 C CA . SER A 1 116 ? 1.183 -9.482 8.793 1.00 96.06 116 SER A CA 1
ATOM 909 C C . SER A 1 116 ? -0.340 -9.577 8.722 1.00 96.06 116 SER A C 1
ATOM 911 O O . SER A 1 116 ? -1.022 -8.568 8.517 1.00 96.06 116 SER A O 1
ATOM 913 N N . ASP A 1 117 ? -0.882 -10.767 8.982 1.00 96.06 117 ASP A N 1
ATOM 914 C CA . ASP A 1 117 ? -2.331 -10.983 9.031 1.00 96.06 117 ASP A CA 1
ATOM 915 C C . ASP A 1 117 ? -3.022 -10.000 9.989 1.00 96.06 117 ASP A C 1
ATOM 917 O O . ASP A 1 117 ? -4.079 -9.457 9.675 1.00 96.06 117 ASP A O 1
ATOM 921 N N . GLU A 1 118 ? -2.399 -9.686 11.129 1.00 96.25 118 GLU A N 1
ATOM 922 C CA . GLU A 1 118 ? -2.943 -8.736 12.107 1.00 96.25 118 GLU A CA 1
ATOM 923 C C . GLU A 1 118 ? -2.950 -7.297 11.566 1.00 96.25 118 GLU A C 1
ATOM 925 O O . GLU A 1 118 ? -3.924 -6.561 11.743 1.00 96.25 118 GLU A O 1
ATOM 930 N N . GLN A 1 119 ? -1.870 -6.880 10.892 1.00 96.62 119 GLN A N 1
ATOM 931 C CA . GLN A 1 119 ? -1.773 -5.562 10.258 1.00 96.62 119 GLN A CA 1
ATOM 932 C C . GLN A 1 119 ? -2.805 -5.426 9.135 1.00 96.62 119 GLN A C 1
ATOM 934 O O . GLN A 1 119 ? -3.495 -4.406 9.055 1.00 96.62 119 GLN A O 1
ATOM 939 N N . GLN A 1 120 ? -2.937 -6.463 8.304 1.00 97.12 120 GLN A N 1
ATOM 940 C CA . GLN A 1 120 ? -3.924 -6.558 7.239 1.00 97.12 120 GLN A CA 1
ATOM 941 C C . GLN A 1 120 ? -5.346 -6.452 7.801 1.00 97.12 120 GLN A C 1
ATOM 943 O O . GLN A 1 120 ? -6.098 -5.566 7.394 1.00 97.12 120 GLN A O 1
ATOM 948 N N . GLN A 1 121 ? -5.711 -7.307 8.759 1.00 97.25 121 GLN A N 1
ATOM 949 C CA . GLN A 1 121 ? -7.039 -7.317 9.380 1.00 97.25 121 GLN A CA 1
ATOM 950 C C . GLN A 1 121 ? -7.381 -5.956 9.990 1.00 97.25 121 GLN A C 1
ATOM 952 O O . GLN A 1 121 ? -8.462 -5.421 9.744 1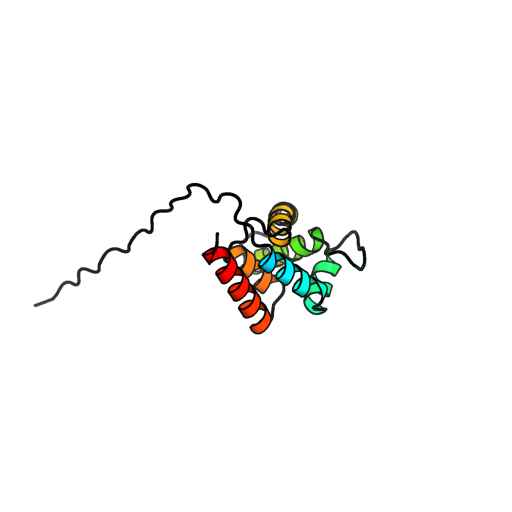.00 97.25 121 GLN A O 1
ATOM 957 N N . ARG A 1 122 ? -6.443 -5.347 10.728 1.00 97.50 122 ARG A N 1
ATOM 958 C CA . ARG A 1 122 ? -6.633 -4.012 11.310 1.00 97.50 122 ARG A CA 1
ATOM 959 C C . ARG A 1 122 ? -6.861 -2.951 10.231 1.00 97.50 122 ARG A C 1
ATOM 961 O O . ARG A 1 122 ? -7.699 -2.071 10.416 1.00 97.50 122 ARG A O 1
ATOM 968 N N . LEU A 1 123 ? -6.129 -3.018 9.119 1.00 96.50 123 LEU A N 1
ATOM 969 C CA . LEU A 1 123 ? -6.247 -2.061 8.019 1.00 96.50 123 LEU A CA 1
ATOM 970 C C . LEU A 1 123 ? -7.607 -2.159 7.315 1.00 96.50 123 LEU A C 1
ATOM 972 O O . LEU A 1 123 ? -8.256 -1.127 7.124 1.00 96.50 123 LEU A O 1
ATOM 976 N N . TYR A 1 124 ? -8.055 -3.375 6.987 1.00 96.81 124 TYR A N 1
ATOM 977 C CA . TYR A 1 124 ? -9.366 -3.601 6.372 1.00 96.81 124 TYR A CA 1
ATOM 978 C C . TYR A 1 124 ? -10.514 -3.236 7.315 1.00 96.81 124 TYR A C 1
ATOM 980 O O . TYR A 1 124 ? -11.415 -2.525 6.890 1.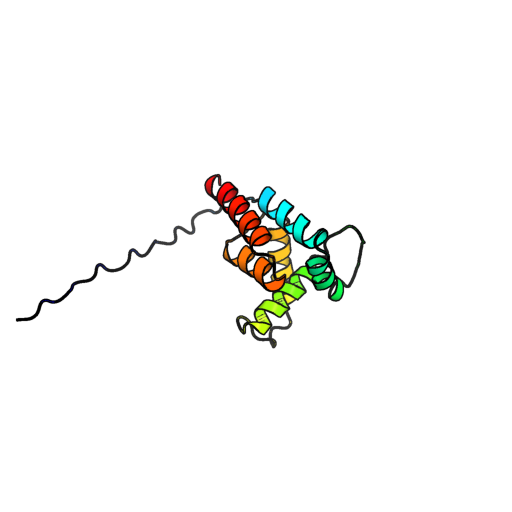00 96.81 124 TYR A O 1
ATOM 988 N N . ALA A 1 125 ? -10.441 -3.587 8.603 1.00 97.12 125 ALA A N 1
ATOM 989 C CA . ALA A 1 125 ? -11.478 -3.228 9.573 1.00 97.12 125 ALA A CA 1
ATOM 990 C C . ALA A 1 125 ? -11.671 -1.703 9.699 1.00 97.12 125 ALA A C 1
ATOM 992 O O . ALA A 1 125 ? -12.797 -1.212 9.791 1.00 97.12 125 ALA A O 1
ATOM 993 N N . VAL A 1 126 ? -10.577 -0.927 9.686 1.00 96.81 126 VAL A N 1
ATOM 994 C CA . VAL A 1 126 ? -10.661 0.544 9.711 1.00 96.81 126 VAL A CA 1
ATOM 995 C C . VAL A 1 126 ? -11.251 1.084 8.409 1.00 96.81 126 VAL A C 1
ATOM 997 O O . VAL A 1 126 ? -12.080 1.990 8.460 1.00 96.81 126 VAL A O 1
ATOM 1000 N N . TRP A 1 127 ? -10.850 0.529 7.263 1.00 95.75 127 TRP A N 1
ATOM 1001 C CA . TRP A 1 127 ? -11.377 0.930 5.959 1.00 95.75 127 TRP A CA 1
ATOM 1002 C C . TRP A 1 127 ? -12.869 0.634 5.814 1.00 95.75 127 TRP A C 1
ATOM 1004 O O . TRP A 1 127 ? -13.609 1.539 5.446 1.00 95.75 127 TRP A O 1
ATOM 1014 N N . GLU A 1 128 ? -13.325 -0.562 6.190 1.00 94.62 128 GLU A N 1
ATOM 1015 C CA . GLU A 1 128 ? -14.742 -0.947 6.172 1.00 94.62 128 GLU A CA 1
ATOM 1016 C C . GLU A 1 128 ? -15.591 -0.026 7.060 1.00 94.62 128 GLU A C 1
ATOM 1018 O O . GLU A 1 128 ? -16.674 0.418 6.674 1.00 94.62 128 GLU A O 1
ATOM 1023 N N . ALA A 1 129 ? -15.074 0.330 8.239 1.00 94.19 129 ALA A N 1
ATOM 1024 C CA . ALA A 1 129 ? -15.743 1.254 9.148 1.00 94.19 129 ALA A CA 1
ATOM 1025 C C . ALA A 1 129 ? -15.795 2.706 8.629 1.00 94.19 129 ALA A C 1
ATOM 1027 O O . ALA A 1 129 ? -16.660 3.470 9.062 1.00 94.19 129 ALA A O 1
ATOM 1028 N N . GLU A 1 130 ? -14.864 3.124 7.764 1.00 92.19 130 GLU A N 1
ATOM 1029 C CA . GLU A 1 130 ? -14.900 4.431 7.092 1.00 92.19 130 GLU A CA 1
ATOM 1030 C C . GLU A 1 130 ? -15.769 4.390 5.826 1.00 92.19 130 GLU A C 1
ATOM 1032 O O . GLU A 1 130 ? -16.556 5.310 5.620 1.00 92.19 130 GLU A O 1
ATOM 1037 N N . SER A 1 131 ? -15.720 3.313 5.034 1.00 88.56 131 SER A N 1
ATOM 1038 C CA . SER A 1 131 ? -16.551 3.150 3.834 1.00 88.56 131 SER A CA 1
ATOM 1039 C C . SER A 1 131 ? -18.033 3.011 4.159 1.00 88.56 131 SER A C 1
ATOM 1041 O O . SER A 1 131 ? -18.861 3.503 3.411 1.00 88.56 131 SER A O 1
ATOM 1043 N N . ALA A 1 132 ? -18.386 2.384 5.285 1.00 88.50 132 ALA A N 1
ATOM 1044 C CA . ALA A 1 132 ? -19.778 2.290 5.730 1.00 88.50 132 ALA A CA 1
ATOM 1045 C C . ALA A 1 132 ? -20.366 3.639 6.197 1.00 88.50 132 ALA A C 1
ATOM 1047 O O . ALA A 1 132 ? -21.563 3.725 6.464 1.00 88.50 132 ALA A O 1
ATOM 1048 N N . ARG A 1 133 ? -19.528 4.675 6.358 1.00 78.12 133 ARG A N 1
ATOM 1049 C CA . ARG A 1 133 ? -19.928 6.024 6.795 1.00 78.12 133 ARG A CA 1
ATOM 1050 C C . ARG A 1 133 ? -19.915 7.065 5.674 1.00 78.12 133 ARG A C 1
ATOM 1052 O O . ARG A 1 133 ? -20.380 8.178 5.925 1.00 78.12 133 ARG A O 1
ATOM 1059 N N . ALA A 1 134 ? -19.312 6.743 4.532 1.00 65.94 134 ALA A N 1
ATOM 1060 C CA . ALA A 1 134 ? -19.183 7.623 3.372 1.00 65.94 134 ALA A CA 1
ATOM 1061 C C . ALA A 1 134 ? -20.427 7.532 2.479 1.00 65.94 134 ALA A C 1
ATOM 1063 O O . ALA A 1 134 ? -20.795 8.585 1.911 1.00 65.94 134 ALA A O 1
#

pLDDT: mean 83.45, std 18.8, range [35.66, 97.5]

Foldseek 3Di:
DDDDDDDDDDPPPDPPPDDPPFQFQQVLLVLLQCCCLVPPLNVVQLVVQAPDDDNPDDRLLSLLVLLVVQCCVVVVDPPVPVCSSVVSSVVSVQSNRRTPDDPVNLVSSCRSSVPDPVSSVVSVVSVVVSVVVD

Sequence (134 aa):
MTVIDAAPAGTSTTMSAGRQAAEVYPRTAALLREILLQDLRCRRRWLRHARRTGARQLNQAGVAWVLALELWDRGEMPESRRALPRSLKDRTSRALNGRLISASTLTLFVDAFELSDEQQQRLYAVWEAESARA